Protein AF-M3FSM0-F1 (afdb_monomer_lite)

Sequence (72 aa):
MGIQNLSPSLQKSLLYFSDQSAEGIVVLDRDWKTVYENHKFQNFWSFPNFQVLYEKIIPLLKSKKKNVSKTI

pLDDT: mean 82.67, std 12.68, range [41.5, 92.25]

Structure (mmCIF, N/CA/C/O backbone):
data_AF-M3FSM0-F1
#
_entry.id   AF-M3FSM0-F1
#
loop_
_atom_site.group_PDB
_atom_site.id
_atom_site.type_symbol
_atom_site.label_atom_id
_atom_site.label_alt_id
_atom_site.label_comp_id
_atom_site.label_asym_id
_atom_site.label_entity_id
_atom_site.label_seq_id
_atom_site.pdbx_PDB_ins_code
_atom_site.Cartn_x
_atom_site.Cartn_y
_atom_site.Cartn_z
_atom_site.occupancy
_atom_site.B_iso_or_equiv
_atom_site.auth_seq_id
_atom_site.auth_comp_id
_atom_site.auth_asym_id
_atom_site.auth_atom_id
_atom_site.pdbx_PDB_model_num
ATOM 1 N N . MET A 1 1 ? -0.843 10.442 -5.274 1.00 48.34 1 MET A N 1
ATOM 2 C CA . MET A 1 1 ? -1.447 11.236 -4.174 1.00 48.34 1 MET A CA 1
ATOM 3 C C . MET A 1 1 ? -0.446 11.317 -3.026 1.00 48.34 1 MET A C 1
ATOM 5 O O . MET A 1 1 ? 0.328 10.384 -2.873 1.00 48.34 1 MET A O 1
ATOM 9 N N . GLY A 1 2 ? -0.386 12.437 -2.295 1.00 60.88 2 GLY A N 1
ATOM 10 C CA . GLY A 1 2 ? 0.624 12.694 -1.254 1.00 60.88 2 GLY A CA 1
ATOM 11 C C . GLY A 1 2 ? 0.222 12.240 0.155 1.00 60.88 2 GLY A C 1
ATOM 12 O O . GLY A 1 2 ? -0.922 11.850 0.388 1.00 60.88 2 GLY A O 1
ATOM 13 N N . ILE A 1 3 ? 1.182 12.325 1.083 1.00 62.91 3 ILE A N 1
ATOM 14 C CA . ILE A 1 3 ? 1.027 11.954 2.495 1.00 62.91 3 ILE A CA 1
ATOM 15 C C . ILE A 1 3 ? 0.056 12.913 3.191 1.00 62.91 3 ILE A C 1
ATOM 17 O O . ILE A 1 3 ? 0.299 14.118 3.210 1.00 62.91 3 ILE A O 1
ATOM 21 N N . GLN A 1 4 ? -1.023 12.399 3.779 1.00 69.56 4 GLN A N 1
ATOM 22 C CA . GLN A 1 4 ? -2.048 13.221 4.434 1.00 69.56 4 GLN A CA 1
ATOM 23 C C . GLN A 1 4 ? -2.250 12.793 5.889 1.00 69.56 4 GLN A C 1
ATOM 25 O O . GLN A 1 4 ? -2.278 11.607 6.195 1.00 69.56 4 GLN A O 1
ATOM 30 N N . ASN A 1 5 ? -2.405 13.766 6.793 1.00 74.31 5 ASN A N 1
ATOM 31 C CA . ASN A 1 5 ? -2.748 13.552 8.208 1.00 74.31 5 ASN A CA 1
ATOM 32 C C . ASN A 1 5 ? -1.782 12.654 9.016 1.00 74.31 5 ASN A C 1
ATOM 34 O O . ASN A 1 5 ? -2.191 12.039 9.999 1.00 74.31 5 ASN A O 1
ATOM 38 N N . LEU A 1 6 ? -0.499 12.587 8.642 1.00 80.38 6 LEU A N 1
ATOM 39 C CA . LEU A 1 6 ? 0.532 11.867 9.405 1.00 80.38 6 LEU A CA 1
ATOM 40 C C . LEU A 1 6 ? 1.432 12.832 10.178 1.00 80.38 6 LEU A C 1
ATOM 42 O O . LEU A 1 6 ? 1.795 13.888 9.656 1.00 80.38 6 LEU A O 1
ATOM 46 N N . SER A 1 7 ? 1.842 12.448 11.391 1.00 87.19 7 SER A N 1
ATOM 47 C CA . SER A 1 7 ? 2.813 13.224 12.167 1.00 87.19 7 SER A CA 1
ATOM 48 C C . SER A 1 7 ? 4.158 13.314 11.430 1.00 87.19 7 SER A C 1
ATOM 50 O O . SER A 1 7 ? 4.544 12.359 10.750 1.00 87.19 7 SER A O 1
ATOM 52 N N . PRO A 1 8 ? 4.930 14.405 11.592 1.00 87.44 8 PRO A N 1
ATOM 53 C CA . PRO A 1 8 ? 6.215 14.558 10.905 1.00 87.44 8 PRO A CA 1
ATOM 54 C C . PRO A 1 8 ? 7.201 13.409 11.162 1.00 87.44 8 PRO A C 1
ATOM 56 O O . PRO A 1 8 ? 7.962 13.033 10.273 1.00 87.44 8 PRO A O 1
ATOM 59 N N . SER A 1 9 ? 7.184 12.826 12.366 1.00 88.81 9 SER A N 1
ATOM 60 C CA . SER A 1 9 ? 8.013 11.665 12.703 1.00 88.81 9 SER A CA 1
ATOM 61 C C . SER A 1 9 ? 7.614 10.427 11.902 1.00 88.81 9 SER A C 1
ATOM 63 O O . SER A 1 9 ? 8.476 9.787 11.305 1.00 88.81 9 SER A O 1
ATOM 65 N N . LEU A 1 10 ? 6.315 10.131 11.818 1.00 85.31 10 LEU A N 1
ATOM 66 C CA . LEU A 1 10 ? 5.807 8.995 11.057 1.00 85.31 10 LEU A CA 1
ATOM 67 C C . LEU A 1 10 ? 6.042 9.173 9.553 1.00 85.31 10 LEU A C 1
ATOM 69 O O . LEU A 1 10 ? 6.419 8.215 8.887 1.00 85.31 10 LEU A O 1
ATOM 73 N N . GLN A 1 11 ? 5.897 10.394 9.028 1.00 87.62 11 GLN A N 1
ATOM 74 C CA . GLN A 1 11 ? 6.238 10.697 7.634 1.00 87.62 11 GLN A CA 1
ATOM 75 C C . GLN A 1 11 ? 7.704 10.375 7.330 1.00 87.62 11 GLN A C 1
ATOM 77 O O . GLN A 1 11 ? 7.988 9.681 6.357 1.00 87.62 11 GLN A O 1
ATOM 82 N N . LYS A 1 12 ? 8.634 10.829 8.182 1.00 87.81 12 LYS A N 1
ATOM 83 C CA . LYS A 1 12 ? 10.069 10.549 8.021 1.00 87.81 12 LYS A CA 1
ATOM 84 C C . LYS A 1 12 ? 10.371 9.055 8.069 1.00 87.81 12 LYS A C 1
ATOM 86 O O . LYS A 1 12 ? 11.110 8.566 7.220 1.00 87.81 12 LYS A O 1
ATOM 91 N N . SER A 1 13 ? 9.790 8.333 9.027 1.00 88.56 13 SER A N 1
ATOM 92 C CA . SER A 1 13 ? 9.961 6.881 9.119 1.00 88.56 13 SER A CA 1
ATOM 93 C C . SER A 1 13 ? 9.429 6.175 7.873 1.00 88.56 13 SER A C 1
ATOM 95 O O . SER A 1 13 ? 10.128 5.339 7.312 1.00 88.56 13 SER A O 1
ATOM 97 N N . LEU A 1 14 ? 8.232 6.536 7.400 1.00 89.31 14 LEU A N 1
ATOM 98 C CA . LEU A 1 14 ? 7.645 5.929 6.205 1.00 89.31 14 LEU A CA 1
ATOM 99 C C . LEU A 1 14 ? 8.490 6.178 4.962 1.00 89.31 14 LEU A C 1
ATOM 101 O O . LEU A 1 14 ? 8.731 5.233 4.226 1.00 89.31 14 LEU A O 1
ATOM 105 N N . LEU A 1 15 ? 8.979 7.403 4.755 1.00 86.69 15 LEU A N 1
ATOM 106 C CA . LEU A 1 15 ? 9.871 7.713 3.636 1.00 86.69 15 LEU A CA 1
ATOM 107 C C . LEU A 1 15 ? 11.152 6.872 3.696 1.00 86.69 15 LEU A C 1
ATOM 109 O O . LEU A 1 15 ? 11.486 6.200 2.725 1.00 86.69 15 LEU A O 1
ATOM 113 N N . TYR A 1 16 ? 11.814 6.835 4.856 1.00 87.69 16 TYR A N 1
ATOM 114 C CA . TYR A 1 16 ? 13.058 6.086 5.033 1.00 87.69 16 TYR A CA 1
ATOM 115 C C . TYR A 1 16 ? 12.891 4.582 4.768 1.00 87.69 16 TYR A C 1
ATOM 117 O O . TYR A 1 16 ? 13.661 3.995 4.011 1.00 87.69 16 TYR A O 1
ATOM 125 N N . PHE A 1 17 ? 11.875 3.952 5.365 1.00 84.62 17 PHE A N 1
ATOM 126 C CA . PHE A 1 17 ? 11.652 2.513 5.201 1.00 84.62 17 PHE A CA 1
ATOM 127 C C . PHE A 1 17 ? 11.077 2.159 3.829 1.00 84.62 17 PHE A C 1
ATOM 129 O O . PHE A 1 17 ? 11.384 1.100 3.284 1.00 84.62 17 PHE A O 1
ATOM 136 N N . SER A 1 18 ? 10.256 3.036 3.254 1.00 87.88 18 SER A N 1
ATOM 137 C CA . SER A 1 18 ? 9.662 2.803 1.944 1.00 87.88 18 SER A CA 1
ATOM 138 C C . SER A 1 18 ? 10.698 2.773 0.830 1.00 87.88 18 SER A C 1
ATOM 140 O O . SER A 1 18 ? 10.613 1.905 -0.037 1.00 87.88 18 SER A O 1
ATOM 142 N N . ASP A 1 19 ? 11.656 3.701 0.835 1.00 80.50 19 ASP A N 1
ATOM 143 C CA . ASP A 1 19 ? 12.664 3.779 -0.228 1.00 80.50 19 ASP A CA 1
ATOM 144 C C . ASP A 1 19 ? 13.550 2.529 -0.275 1.00 80.50 19 ASP A C 1
ATOM 146 O O . ASP A 1 19 ? 14.002 2.124 -1.346 1.00 80.50 19 ASP A O 1
ATOM 150 N N . GLN A 1 20 ? 13.742 1.868 0.869 1.00 85.19 20 GLN A N 1
ATOM 151 C CA . GLN A 1 20 ? 14.536 0.642 0.968 1.00 85.19 20 GLN A CA 1
ATOM 152 C C . GLN A 1 20 ? 13.723 -0.646 0.787 1.00 85.19 20 GLN A C 1
ATOM 154 O O . GLN A 1 20 ? 14.298 -1.703 0.529 1.00 85.19 20 GLN A O 1
ATOM 159 N N . SER A 1 21 ? 12.396 -0.594 0.914 1.00 87.12 21 SER A N 1
ATOM 160 C CA . SER A 1 21 ? 11.554 -1.789 0.841 1.00 87.12 21 SER A CA 1
ATOM 161 C C . SER A 1 21 ? 11.458 -2.320 -0.582 1.00 87.12 21 SER A C 1
ATOM 163 O O . SER A 1 21 ? 11.218 -1.550 -1.505 1.00 87.12 21 SER A O 1
ATOM 165 N N . ALA A 1 22 ? 11.565 -3.636 -0.780 1.00 89.19 22 ALA A N 1
ATOM 166 C CA . ALA A 1 22 ? 11.250 -4.286 -2.056 1.00 89.19 22 ALA A CA 1
ATOM 167 C C . ALA A 1 22 ? 9.734 -4.344 -2.348 1.00 89.19 22 ALA A C 1
ATOM 169 O O . ALA A 1 22 ? 9.339 -4.632 -3.476 1.00 89.19 22 ALA A O 1
ATOM 170 N N . GLU A 1 23 ? 8.897 -4.043 -1.356 1.00 90.38 23 GLU A N 1
ATOM 171 C CA . GLU A 1 23 ? 7.455 -4.268 -1.378 1.00 90.38 23 GLU A CA 1
ATOM 172 C C . GLU A 1 23 ? 6.650 -2.993 -1.680 1.00 90.38 23 GLU A C 1
ATOM 174 O O . GLU A 1 23 ? 7.095 -1.857 -1.476 1.00 90.38 23 GLU A O 1
ATOM 179 N N . GLY A 1 24 ? 5.416 -3.191 -2.151 1.00 90.44 24 GLY A N 1
ATOM 180 C CA . GLY A 1 24 ? 4.412 -2.135 -2.243 1.00 90.44 24 GLY A CA 1
ATOM 181 C C . GLY A 1 24 ? 3.789 -1.879 -0.875 1.00 90.44 24 GLY A C 1
ATOM 182 O O . GLY A 1 24 ? 3.180 -2.776 -0.298 1.00 90.44 24 GLY A O 1
ATOM 183 N N . ILE A 1 25 ? 3.920 -0.657 -0.367 1.00 91.25 25 ILE A N 1
ATOM 184 C CA . ILE A 1 25 ? 3.422 -0.261 0.952 1.00 91.25 25 ILE A CA 1
ATOM 185 C C . ILE A 1 25 ? 2.240 0.688 0.781 1.00 91.25 25 ILE A C 1
ATOM 187 O O . ILE A 1 25 ? 2.340 1.688 0.070 1.00 91.25 25 ILE A O 1
ATOM 191 N N . VAL A 1 26 ? 1.154 0.405 1.501 1.00 91.19 26 VAL A N 1
ATOM 192 C CA . VAL A 1 26 ? 0.004 1.298 1.670 1.00 91.19 26 VAL A CA 1
ATOM 193 C C . VAL A 1 26 ? -0.344 1.411 3.149 1.00 91.19 26 VAL A C 1
ATOM 195 O O . VAL A 1 26 ? -0.366 0.416 3.873 1.00 91.19 26 VAL A O 1
ATOM 198 N N . VAL A 1 27 ? -0.618 2.629 3.606 1.00 90.06 27 VAL A N 1
ATOM 199 C CA . VAL A 1 27 ? -1.067 2.913 4.971 1.00 90.06 27 VAL A CA 1
ATOM 200 C C . VAL A 1 27 ? -2.460 3.509 4.902 1.00 90.06 27 VAL A C 1
ATOM 202 O O . VAL A 1 27 ? -2.721 4.437 4.131 1.00 90.06 27 VAL A O 1
ATOM 205 N N . LEU A 1 28 ? -3.347 2.971 5.732 1.00 88.75 28 LEU A N 1
ATOM 206 C CA . LEU A 1 28 ? -4.742 3.372 5.821 1.00 88.75 28 LEU A CA 1
ATOM 207 C C . LEU A 1 28 ? -5.030 4.001 7.186 1.00 88.75 28 LEU A C 1
ATOM 209 O O . LEU A 1 28 ? -4.467 3.580 8.199 1.00 88.75 28 LEU A O 1
ATOM 213 N N . ASP A 1 29 ? -5.934 4.976 7.224 1.00 88.19 29 ASP A N 1
ATOM 214 C CA . ASP A 1 29 ? -6.478 5.494 8.477 1.00 88.19 29 ASP A CA 1
ATOM 215 C C . ASP A 1 29 ? -7.538 4.552 9.088 1.00 88.19 29 ASP A C 1
ATOM 217 O O . ASP A 1 29 ? -7.812 3.445 8.610 1.00 88.19 29 ASP A O 1
ATOM 221 N N . ARG A 1 30 ? -8.156 4.988 10.193 1.00 84.81 30 ARG A N 1
ATOM 222 C CA . ARG A 1 30 ? -9.187 4.208 10.898 1.00 84.81 30 ARG A CA 1
ATOM 223 C C . ARG A 1 30 ? -10.469 4.020 10.080 1.00 84.81 30 ARG A C 1
ATOM 225 O O . ARG A 1 30 ? -11.159 3.022 10.309 1.00 84.81 30 ARG A O 1
ATOM 232 N N . ASP A 1 31 ? -10.727 4.920 9.13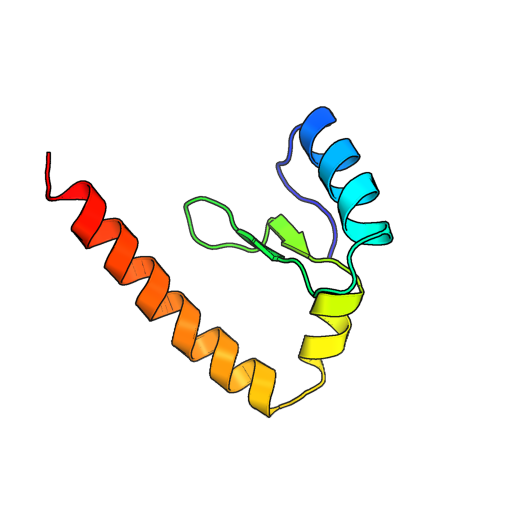8 1.00 87.56 31 ASP A N 1
ATOM 233 C CA . ASP A 1 31 ? -11.847 4.893 8.197 1.00 87.56 31 ASP A CA 1
ATOM 234 C C . ASP A 1 31 ? -11.493 4.143 6.904 1.00 87.56 31 ASP A C 1
ATOM 236 O O . ASP A 1 31 ? -12.313 4.050 5.989 1.00 87.56 31 ASP A O 1
ATOM 240 N N . TRP A 1 32 ? -10.303 3.530 6.858 1.00 87.50 32 TRP A N 1
ATOM 241 C CA . TRP A 1 32 ? -9.761 2.794 5.720 1.00 87.50 32 TRP A CA 1
ATOM 242 C C . TRP A 1 32 ? -9.493 3.661 4.488 1.00 87.50 32 TRP A C 1
ATOM 244 O O . TRP A 1 32 ? -9.521 3.155 3.366 1.00 87.50 32 TRP A O 1
ATOM 254 N N . LYS A 1 33 ? -9.232 4.955 4.682 1.00 88.75 33 LYS A N 1
ATOM 255 C CA . LYS A 1 33 ? -8.760 5.843 3.619 1.00 88.75 33 LYS A CA 1
ATOM 256 C C . LYS A 1 33 ? -7.245 5.768 3.522 1.00 88.75 33 LYS A C 1
ATOM 258 O O . LYS A 1 33 ? -6.554 5.751 4.539 1.00 88.75 33 LYS A O 1
ATOM 263 N N . THR A 1 34 ? -6.729 5.755 2.299 1.00 89.25 34 THR A N 1
ATOM 264 C CA . THR A 1 34 ? -5.288 5.797 2.048 1.00 89.25 34 THR A CA 1
ATOM 265 C C . THR A 1 34 ? -4.706 7.128 2.503 1.00 89.25 34 THR A C 1
ATOM 267 O O . THR A 1 34 ? -5.094 8.184 2.009 1.00 89.25 34 THR A O 1
ATOM 270 N N . VAL A 1 35 ? -3.759 7.067 3.437 1.00 90.81 35 VAL A N 1
ATOM 271 C CA . VAL A 1 35 ? -3.004 8.229 3.936 1.00 90.81 35 VAL A CA 1
ATOM 272 C C . VAL A 1 35 ? -1.564 8.251 3.431 1.00 90.81 35 VAL A C 1
ATOM 274 O O . VAL A 1 35 ? -0.925 9.303 3.445 1.00 90.81 35 VAL A O 1
ATOM 277 N N . TYR A 1 36 ? -1.060 7.105 2.971 1.00 90.94 36 TYR A N 1
ATOM 278 C CA . TYR A 1 36 ? 0.247 6.959 2.344 1.00 90.94 36 TYR A CA 1
ATOM 279 C C . TYR A 1 36 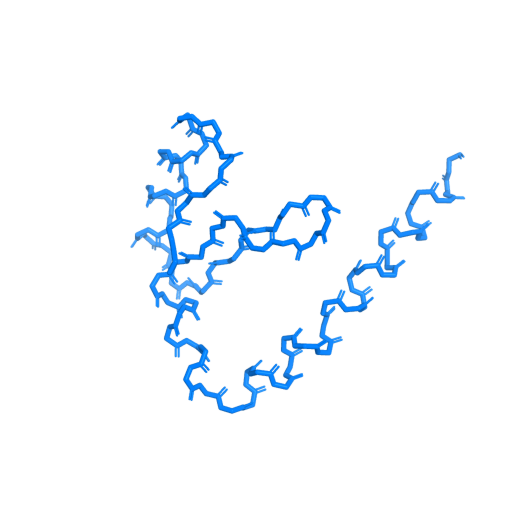? 0.256 5.754 1.403 1.00 90.94 36 TYR A C 1
ATOM 281 O O . TYR A 1 36 ? -0.318 4.712 1.717 1.00 90.94 36 TYR A O 1
ATOM 289 N N . GLU A 1 37 ? 0.973 5.879 0.296 1.00 91.56 37 GLU A N 1
ATOM 290 C CA . GLU A 1 37 ? 1.350 4.778 -0.584 1.00 91.56 37 GLU A CA 1
ATOM 291 C C . GLU A 1 37 ? 2.742 5.063 -1.154 1.00 91.56 37 GLU A C 1
ATOM 293 O O . GLU A 1 37 ? 3.085 6.223 -1.405 1.00 91.56 37 GLU A O 1
ATOM 298 N N . ASN A 1 38 ? 3.550 4.023 -1.349 1.00 91.00 38 ASN A N 1
ATOM 299 C CA . ASN A 1 38 ? 4.844 4.182 -2.004 1.00 91.00 38 ASN A CA 1
ATOM 300 C C . ASN A 1 38 ? 4.764 4.009 -3.525 1.00 91.00 38 ASN A C 1
ATOM 302 O O . ASN A 1 38 ? 3.777 3.516 -4.071 1.00 91.00 38 ASN A O 1
ATOM 306 N N . HIS A 1 39 ? 5.846 4.378 -4.216 1.00 89.38 39 HIS A N 1
ATOM 307 C CA . HIS A 1 39 ? 5.929 4.278 -5.675 1.00 89.38 39 HIS A CA 1
ATOM 308 C C . HIS A 1 39 ? 5.726 2.837 -6.182 1.00 89.38 39 HIS A C 1
ATOM 310 O O . HIS A 1 39 ? 5.123 2.625 -7.229 1.00 89.38 39 HIS A O 1
ATOM 316 N N . LYS A 1 40 ? 6.174 1.822 -5.427 1.00 90.94 40 LYS A N 1
ATOM 317 C CA . LYS A 1 40 ? 5.987 0.405 -5.787 1.00 90.94 40 LYS A CA 1
ATOM 318 C C . LYS A 1 40 ? 4.517 0.004 -5.728 1.00 90.94 40 LYS A C 1
ATOM 320 O O . LYS A 1 40 ? 4.025 -0.641 -6.648 1.00 90.94 40 LYS A O 1
ATOM 325 N N . PHE A 1 41 ? 3.804 0.440 -4.690 1.00 92.19 41 PHE A N 1
ATOM 326 C CA . PHE A 1 41 ? 2.363 0.242 -4.570 1.00 92.19 41 PHE A CA 1
ATOM 327 C C . PHE A 1 41 ? 1.602 0.940 -5.704 1.00 92.19 41 PHE A C 1
ATOM 329 O O . PHE A 1 41 ? 0.738 0.330 -6.326 1.00 92.19 41 PHE A O 1
ATOM 336 N N . GLN A 1 42 ? 1.979 2.178 -6.041 1.00 90.06 42 GLN A N 1
ATOM 337 C CA . GLN A 1 42 ? 1.403 2.906 -7.179 1.00 90.06 42 GLN A CA 1
ATOM 338 C C . GLN A 1 42 ? 1.614 2.174 -8.508 1.00 90.06 42 GLN A C 1
ATOM 340 O O . GLN A 1 42 ? 0.702 2.113 -9.329 1.00 90.06 42 GLN A O 1
ATOM 345 N N . ASN A 1 43 ? 2.779 1.555 -8.708 1.00 90.94 43 ASN A N 1
ATOM 346 C CA . ASN A 1 43 ? 3.029 0.741 -9.896 1.00 90.94 43 ASN A CA 1
ATOM 347 C C . ASN A 1 43 ? 2.118 -0.490 -9.939 1.00 90.94 43 ASN A C 1
ATOM 349 O O . ASN A 1 43 ? 1.603 -0.824 -11.008 1.00 90.94 43 ASN A O 1
ATOM 353 N N . PHE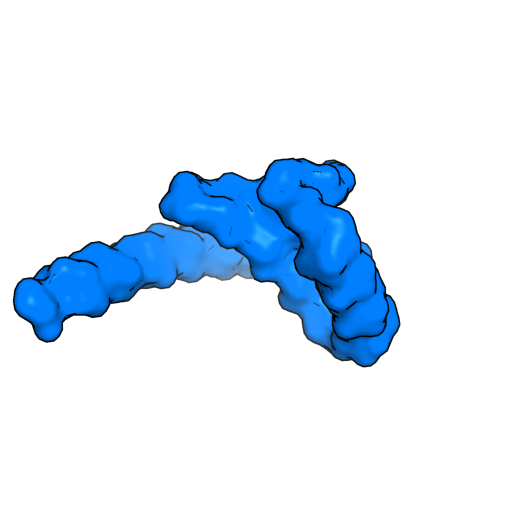 A 1 44 ? 1.858 -1.134 -8.794 1.00 89.88 44 PHE A N 1
ATOM 354 C CA . PHE A 1 44 ? 0.923 -2.259 -8.734 1.00 89.88 44 PHE A CA 1
ATOM 355 C C . PHE A 1 44 ? -0.499 -1.877 -9.141 1.00 89.88 44 PHE A C 1
ATOM 357 O O . PHE A 1 44 ? -1.223 -2.722 -9.668 1.00 89.88 44 PHE A O 1
ATOM 364 N N . TRP A 1 45 ? -0.878 -0.605 -8.996 1.00 85.50 45 TRP A N 1
ATOM 365 C CA . TRP A 1 45 ? -2.201 -0.155 -9.410 1.00 85.50 45 TRP A CA 1
ATOM 366 C C . TRP A 1 45 ? -2.475 -0.265 -10.908 1.00 85.50 45 TRP A C 1
ATOM 368 O O . TRP A 1 45 ? -3.623 -0.415 -11.313 1.00 85.50 45 TRP A O 1
ATOM 378 N N . SER A 1 46 ? -1.425 -0.257 -11.729 1.00 87.00 46 SER A N 1
ATOM 379 C CA . SER A 1 46 ? -1.550 -0.448 -13.176 1.00 87.00 46 SER A CA 1
ATOM 380 C C . SER A 1 46 ? -1.891 -1.888 -13.587 1.00 87.00 46 SER A C 1
ATOM 382 O O . SER A 1 46 ? -2.262 -2.122 -14.737 1.00 87.00 46 SER A O 1
ATOM 384 N N . PHE A 1 47 ? -1.797 -2.862 -12.671 1.00 90.44 47 PHE A N 1
ATOM 385 C CA . PHE A 1 47 ? -2.076 -4.266 -12.962 1.00 90.44 47 PHE A CA 1
ATOM 386 C C . PHE A 1 47 ? -3.546 -4.605 -12.642 1.00 90.44 47 PHE A C 1
ATOM 388 O O . PHE A 1 47 ? -3.937 -4.581 -11.471 1.00 90.44 47 PHE A O 1
ATOM 395 N N . PRO A 1 48 ? -4.363 -5.025 -13.629 1.00 86.50 48 PRO A N 1
ATOM 396 C CA . PRO A 1 48 ? -5.807 -5.232 -13.438 1.00 86.50 48 PRO A CA 1
ATOM 397 C C . PRO A 1 48 ? -6.157 -6.227 -12.323 1.00 86.50 48 PRO A C 1
ATOM 399 O O . PRO A 1 48 ? -7.087 -6.023 -11.544 1.00 86.50 48 PRO A O 1
ATOM 402 N N . ASN A 1 49 ? -5.373 -7.301 -12.201 1.00 92.25 49 ASN A N 1
ATOM 403 C CA . ASN A 1 49 ? -5.600 -8.337 -11.192 1.00 92.25 49 ASN A CA 1
ATOM 404 C C . ASN A 1 49 ? -5.327 -7.838 -9.768 1.00 92.25 49 ASN A C 1
ATOM 406 O O . ASN A 1 49 ? -5.967 -8.299 -8.823 1.00 92.25 49 ASN A O 1
ATOM 410 N N . PHE A 1 50 ? -4.396 -6.893 -9.613 1.00 90.88 50 PHE A N 1
ATOM 411 C CA . PHE A 1 50 ? -4.098 -6.296 -8.317 1.00 90.88 50 PHE A CA 1
ATOM 412 C C . PHE A 1 50 ? -5.264 -5.427 -7.839 1.00 90.88 50 PHE A C 1
ATOM 414 O O . PHE A 1 50 ? -5.640 -5.519 -6.673 1.00 90.88 50 PHE A O 1
ATOM 421 N N . GLN A 1 51 ? -5.906 -4.682 -8.749 1.00 89.19 51 GLN A N 1
ATOM 422 C CA . GLN A 1 51 ? -7.140 -3.940 -8.468 1.00 89.19 51 GLN A CA 1
ATOM 423 C C . GLN A 1 51 ? -8.242 -4.796 -7.879 1.00 89.19 51 GLN A C 1
ATOM 425 O O . GLN A 1 51 ? -8.686 -4.561 -6.752 1.00 89.19 51 GLN A O 1
ATOM 430 N N . VAL A 1 52 ? -8.596 -5.860 -8.586 1.00 91.50 52 VAL A N 1
ATOM 431 C CA . VAL A 1 52 ? -9.636 -6.779 -8.129 1.00 91.50 52 VAL A CA 1
ATOM 432 C C . VAL A 1 52 ? -9.266 -7.431 -6.792 1.00 91.50 52 VAL A C 1
ATOM 434 O O . VAL A 1 52 ? -10.125 -7.601 -5.925 1.00 91.50 52 VAL A O 1
ATOM 437 N N . LEU A 1 53 ? -7.997 -7.808 -6.601 1.00 91.56 53 LEU A N 1
ATOM 438 C CA . LEU A 1 53 ? -7.530 -8.416 -5.354 1.00 91.56 53 LEU A CA 1
ATOM 439 C C . LEU A 1 53 ? -7.624 -7.441 -4.175 1.00 91.56 53 LEU A C 1
ATOM 441 O O . LEU A 1 53 ? -8.147 -7.802 -3.118 1.00 91.56 53 LEU A O 1
ATOM 445 N N . TYR A 1 54 ? -7.130 -6.217 -4.350 1.00 90.50 54 TYR A N 1
ATOM 446 C CA . TYR A 1 54 ? -7.109 -5.204 -3.303 1.00 90.50 54 TYR A CA 1
ATOM 447 C C . TYR A 1 54 ? -8.527 -4.806 -2.880 1.00 90.50 54 TYR A C 1
ATOM 449 O O . TYR A 1 54 ? -8.845 -4.776 -1.691 1.00 90.50 54 TYR A O 1
ATOM 457 N N . GLU A 1 55 ? -9.426 -4.597 -3.840 1.00 88.25 55 GLU A N 1
ATOM 458 C CA . GLU A 1 55 ? -10.829 -4.286 -3.553 1.00 88.25 55 GLU A CA 1
ATOM 459 C C . GLU A 1 55 ? -11.527 -5.414 -2.775 1.00 88.25 55 GLU A C 1
ATOM 461 O O . GLU A 1 55 ? -12.362 -5.146 -1.910 1.00 88.25 55 GLU A O 1
ATOM 466 N N . LYS A 1 56 ? -11.142 -6.676 -3.009 1.00 91.31 56 LYS A N 1
ATOM 467 C CA . LYS A 1 56 ? -11.676 -7.839 -2.281 1.00 91.31 56 LYS A CA 1
ATOM 468 C C . LYS A 1 56 ? -11.067 -8.028 -0.893 1.00 91.31 56 LYS A C 1
ATOM 470 O O . LYS A 1 56 ? -11.770 -8.479 0.013 1.00 91.31 56 LYS A O 1
ATOM 475 N N . ILE A 1 57 ? -9.788 -7.701 -0.691 1.00 90.38 57 ILE A N 1
ATOM 476 C CA . ILE A 1 57 ? -9.121 -7.935 0.599 1.00 90.38 57 ILE A CA 1
ATOM 477 C C . ILE A 1 57 ? -9.529 -6.906 1.660 1.00 90.38 57 ILE A C 1
ATOM 479 O O . ILE A 1 57 ? -9.662 -7.251 2.836 1.00 90.38 57 ILE A O 1
ATOM 483 N N . ILE A 1 58 ? -9.799 -5.659 1.264 1.00 87.00 58 ILE A N 1
ATOM 484 C CA . ILE A 1 58 ? -10.141 -4.575 2.196 1.00 87.00 58 ILE A CA 1
ATOM 485 C C . ILE A 1 58 ? -11.395 -4.888 3.041 1.00 87.00 58 ILE A C 1
ATOM 487 O O . ILE A 1 58 ? -11.322 -4.764 4.268 1.00 87.00 58 ILE A O 1
ATOM 491 N N . PRO A 1 59 ? -12.531 -5.348 2.476 1.00 87.06 59 PRO A N 1
ATOM 492 C CA . PRO A 1 59 ? -13.691 -5.783 3.258 1.00 87.06 59 PRO A CA 1
ATOM 493 C C . PRO A 1 59 ? -13.384 -6.920 4.243 1.00 87.06 59 PRO A C 1
ATOM 495 O O . PRO A 1 59 ? -13.891 -6.920 5.368 1.00 87.06 59 PRO A O 1
ATOM 498 N N . LEU A 1 60 ? -12.523 -7.868 3.858 1.00 88.19 60 LEU A N 1
ATOM 499 C CA . LEU A 1 60 ? -12.133 -8.984 4.723 1.00 88.19 60 LEU A CA 1
ATOM 500 C C . LEU A 1 60 ? -11.349 -8.480 5.938 1.00 88.19 60 LEU A C 1
ATOM 502 O O . LEU A 1 60 ? -11.675 -8.833 7.074 1.00 88.19 60 LEU A O 1
ATOM 506 N N . LEU A 1 61 ? -10.379 -7.591 5.725 1.00 86.12 61 LEU A N 1
ATOM 507 C CA . LEU A 1 61 ? -9.599 -6.991 6.807 1.00 86.12 61 LEU A CA 1
ATOM 508 C C . LEU A 1 61 ? -10.474 -6.094 7.711 1.00 86.12 61 LEU A C 1
ATOM 510 O O . LEU A 1 61 ? -10.363 -6.163 8.940 1.00 86.12 61 LEU A O 1
ATOM 514 N N . LYS A 1 62 ? -11.425 -5.340 7.131 1.00 84.50 62 LYS A N 1
ATOM 515 C CA . L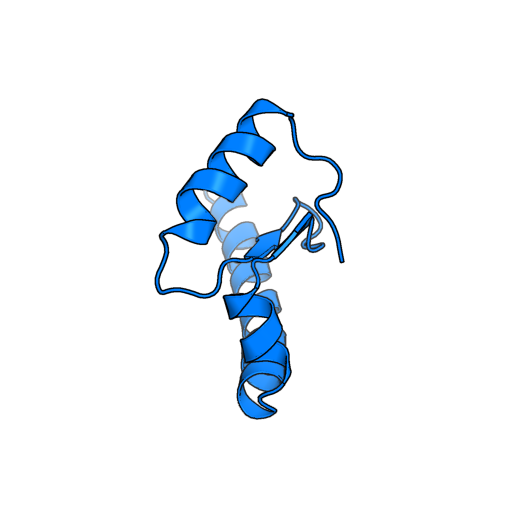YS A 1 62 ? -12.461 -4.579 7.863 1.00 84.50 62 LYS A CA 1
ATOM 516 C C . LYS A 1 62 ? -13.277 -5.470 8.798 1.00 84.50 62 LYS A C 1
ATOM 518 O O . LYS A 1 62 ? -13.522 -5.104 9.949 1.00 84.50 62 LYS A O 1
ATOM 523 N N . SER A 1 63 ? -13.696 -6.638 8.312 1.00 83.06 63 SER A N 1
ATOM 524 C CA . SER A 1 63 ? -14.512 -7.578 9.086 1.00 83.06 63 SER A CA 1
ATOM 525 C C . SER A 1 63 ? -13.735 -8.217 10.243 1.00 83.06 63 SER A C 1
ATOM 527 O O . SER A 1 63 ? -14.255 -8.295 11.356 1.00 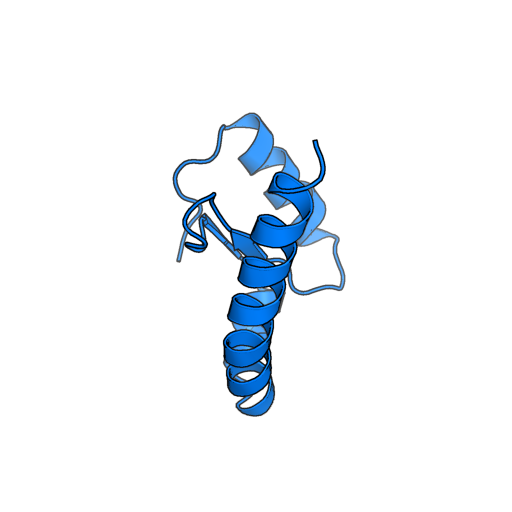83.06 63 SER A O 1
ATOM 529 N N . LYS A 1 64 ? -12.459 -8.577 10.034 1.00 73.75 64 LYS A N 1
ATOM 530 C CA . LYS A 1 64 ? -11.609 -9.146 11.091 1.00 73.75 64 LYS A CA 1
ATOM 531 C C . LYS A 1 64 ? -11.398 -8.175 12.250 1.00 73.75 64 LYS A C 1
ATOM 533 O O . LYS A 1 64 ? -11.479 -8.596 13.400 1.00 73.75 64 LYS A O 1
ATOM 538 N N . LYS A 1 65 ? -11.230 -6.875 11.977 1.00 63.72 65 LYS A N 1
ATOM 539 C CA . LYS A 1 65 ? -11.136 -5.845 13.028 1.00 63.72 65 LYS A CA 1
ATOM 540 C C . LYS A 1 65 ? -12.379 -5.817 13.929 1.00 63.72 65 LYS A C 1
ATOM 542 O O . LYS A 1 65 ? -12.244 -5.710 15.144 1.00 63.72 65 LYS A O 1
ATOM 547 N N . LYS A 1 66 ? -13.583 -5.969 13.358 1.00 60.97 66 LYS A N 1
ATOM 548 C CA . LYS A 1 66 ? -14.835 -6.031 14.139 1.00 60.97 66 LYS A CA 1
ATOM 549 C C . LYS A 1 66 ? -14.904 -7.257 15.047 1.00 60.97 66 LYS A C 1
ATOM 551 O O . LYS A 1 66 ? -15.475 -7.157 16.126 1.00 60.97 66 LYS A O 1
ATOM 556 N N . ASN A 1 67 ? -14.344 -8.386 14.621 1.00 57.97 67 ASN A N 1
ATOM 557 C CA . ASN A 1 67 ? -14.341 -9.602 15.431 1.00 57.97 67 ASN A CA 1
ATOM 558 C C . ASN A 1 67 ? -13.320 -9.525 16.572 1.00 57.97 67 ASN A C 1
ATOM 560 O O . ASN A 1 67 ? -13.640 -9.950 17.671 1.00 57.97 67 ASN A O 1
ATOM 564 N N . VAL A 1 68 ? -12.159 -8.896 16.357 1.00 57.25 68 VAL A N 1
ATOM 565 C CA . VAL A 1 68 ? -11.164 -8.670 17.425 1.00 57.25 68 VAL A CA 1
ATOM 566 C C . VAL A 1 68 ? -11.683 -7.696 18.494 1.00 57.25 68 VAL A C 1
ATOM 568 O O . VAL A 1 68 ? -11.466 -7.921 19.678 1.00 57.25 68 VAL A O 1
ATOM 571 N N . SER A 1 69 ? -12.437 -6.655 18.118 1.00 54.50 69 SER A N 1
ATOM 572 C CA . SER A 1 69 ? -13.067 -5.738 19.089 1.00 54.50 69 SER A CA 1
ATOM 573 C C . SER A 1 69 ? -14.236 -6.340 19.882 1.00 54.50 69 SER A C 1
ATOM 575 O O . SER A 1 69 ? -14.710 -5.691 20.805 1.00 54.50 69 SER A O 1
ATOM 577 N N . LYS A 1 70 ? -14.728 -7.535 19.532 1.00 53.09 70 LYS A N 1
ATOM 578 C CA . LYS A 1 70 ? -15.826 -8.217 20.243 1.00 53.09 70 LYS A CA 1
ATOM 579 C C . LYS A 1 70 ? -15.344 -9.270 21.250 1.00 53.09 70 LYS A C 1
ATOM 581 O O . LYS A 1 70 ? -16.177 -9.948 21.839 1.00 53.09 70 LYS A O 1
ATOM 586 N N . THR A 1 71 ? -14.034 -9.448 21.416 1.00 44.84 71 THR A N 1
ATOM 587 C CA . THR A 1 71 ? -13.440 -10.499 22.268 1.00 44.84 71 THR A CA 1
ATOM 588 C C . THR A 1 71 ? -12.787 -9.932 23.535 1.00 44.84 71 THR A C 1
ATOM 590 O O . THR A 1 71 ? -11.805 -10.483 24.020 1.00 44.84 71 THR A O 1
ATOM 593 N N . ILE A 1 72 ? -13.309 -8.830 24.078 1.00 41.50 72 ILE A N 1
ATOM 594 C CA . ILE A 1 72 ? -12.873 -8.263 25.364 1.00 41.50 72 ILE A CA 1
ATOM 595 C C . ILE A 1 72 ? -14.108 -7.904 26.180 1.00 41.50 72 ILE A C 1
ATOM 597 O O . ILE A 1 72 ? -15.009 -7.272 25.582 1.00 41.50 72 ILE A O 1
#

Foldseek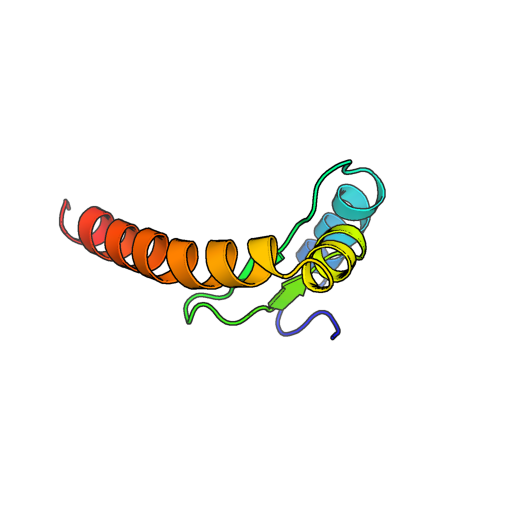 3Di:
DDAPDDDPVVVVVCVVVLVVDPDWDFDADPVRHTRDTHPRVVVLVVPPVSVVVVVVVSVVVVVVVVVVVVPD

Secondary structure (DSSP, 8-state):
----S--HHHHHHHHHHHHH-SS--EEE-TT--EEEE-HHHHHHTTSHHHHHHHHHHHHHHHHHHHHHTT--

Organism: NCBI:txid1001599

Radius of gyration: 14.0 Å; chains: 1; bounding box: 30×25×39 Å

=== Feature glossary ===
Key to the feature types in this record:

Secondary structure (8-state, DSSP). Secondary structure is the local, repeating backbone conformation. DSSP classifies it into eight states by reading the hydrogen-bond network: three helix types (H, G, I), two β types (E, B), two non-regular types (T, S), and unstructured coil (-).

Backbone torsions (φ/ψ). Backbone dihedral angles. Every residue except chain termini has a φ (preceding-C → N → Cα → C) and a ψ (N → Cα → C → next-N). They are reported in degrees following the IUPAC sign convention. Secondary structure is essentially a statement about which (φ, ψ) basin each residue occupies.

Predicted aligned error. Predicted Aligned Error (PAE) is an AlphaFold confidence matrix: entry (i, j) is the expected error in the position of residue j, in ångströms, when the prediction is superimposed on the true structure at residue i. Low PAE within a block of residues means that block is internally rigid and well-predicted; high PAE between two blocks means their relative placement is uncertain even if each block individually is confident.

B-factor. B-factor (Debye–Waller factor) reflects atomic displacement in the crystal lattice. It is an experimental observable (units Å²), not a prediction; low values mean the atom is pinned down, high values mean it moves or is heterogeneous across the crystal.

Secondary structure (3-state, P-SEA). Three-state secondary structure (P-SEA) collapses the eight DSSP classes into helix (a), strand (b), and coil (c). P-SEA assigns these from Cα geometry alone — distances and angles — without requiring backbone oxygens, so it works on any Cα trace.

Sequence. Primary structure: the covalent order of the twenty standard amino acids along the backbone. Two proteins with the same sequence will (almost always) fold to the same structure; two with 30% identity often share a fold but not the details.

pLDDT. pLDDT is the predicted lDDT-Cα score: AlphaFold's confidence that the local environment of each residue (all inter-atomic distances within 15 Å) is correctly placed. It is a per-residue number between 0 and 100, with higher meaning more reliable.

InterPro / GO / CATH / organism. Functional annotations link the protein to curated databases. InterPro entries identify conserved domains and families by matching the sequence against member-database signatures (Pfam, PROSITE, CDD, …). Gene Ontology (GO) terms describe molecular function, biological process, and cellular component in a controlled vocabulary. CATH places the structure in a hierarchical fold classification (Class/Architecture/Topology/Homologous-superfamily). The organism is the source species.

Contact-map, Ramachandran, and PAE plots. Three diagnostic plots accompany the record. The Cα contact map visualizes the tertiary structure as a 2D adjacency matrix (8 Å cutoff, sequence-local contacts suppressed). The Ramachandran plot shows the distribution of backbone (φ, ψ) torsions, with points in the α and β basins reflecting secondary structure content. The PAE plot shows AlphaFold's inter-residue confidence as a color matrix.

mmCIF coordinates. The mmCIF table is the protein's shape written out atom by atom. For each backbone N, Cα, C, and carbonyl O, it records an (x, y, z) coordinate triple in Å plus the residue type, chain letter, and residue number.

Radius of gyration, Cα contacts, bounding box. Three whole-structure scalars: the radius of gyration (RMS distance of Cα from centroid, in Å), the count of Cα–Cα contacts (pairs closer than 8 Å and separated by more than four residues in sequence — i.e. tertiary, not local, contacts), and the bounding-box dimensions. Together they distinguish compact globular folds from extended fibres or disordered chains.

Foldseek 3Di. The Foldseek 3Di string encodes local tertiary geometry as a 20-letter alphabet — one character per residue — derived from the relative positions of nearby Cα atoms. Unlike the amino-acid sequence, 3Di is a direct function of the 3D structure, so two proteins with the same fold have similar 3Di strings even at low sequence identity.

Rendered structure images. Six rendered views show the 3D structure from the faces of a cube — i.e. along ±x, ±y, ±z. Rendering representation is drawn randomly per protein from cartoon (secondary-structure ribbons), sticks (backbone bonds), or molecular surface; coloring is either N→C rainbow (blue at the N-terminus through red at the C-terminus) or one color per chain.

Nearest PDB structures. The Foldseek neighbor list gives the closest experimentally determined structures in the PDB, ranked by structural alignment. TM-score near 1 means near-identical fold; near 0.3 means only rough topology match. This is how one finds what a novel AlphaFold prediction most resembles in the solved-structure universe.

Solvent-accessible surface area. SASA measures how much of the protein is reachable by solvent. It is computed by rolling a water-sized probe over the atomic surface and summing the exposed area (Å²). Per-residue SASA distinguishes core (buried, low SASA) from surface (exposed, high SASA) residues; total SASA is a whole-molecule size measure.